Protein AF-A0A841IV03-F1 (afdb_monomer_lite)

pLDDT: mean 81.57, std 16.7, range [42.69, 97.0]

Foldseek 3Di:
DDDDDDDDDDDDPPPPPPPPPVPPPQDDPVNVVVQCVVLVQDPVQKDWDDDDPQQKIWIWGDLDVFKTWIWIDNSDDFIATQAMGHPNDTQGDPPDHTSVPCHSVNSVVSNVSHD

Structure (mmCIF, N/CA/C/O backbone):
data_AF-A0A841IV03-F1
#
_entry.id   AF-A0A841IV03-F1
#
loop_
_atom_site.group_PDB
_atom_site.id
_atom_site.type_symbol
_atom_site.label_atom_id
_atom_site.label_alt_id
_atom_site.label_comp_id
_atom_site.label_asym_id
_atom_site.label_entity_id
_atom_site.label_seq_id
_atom_site.pdbx_PDB_ins_code
_atom_site.Cartn_x
_atom_site.Cartn_y
_atom_site.Cartn_z
_atom_site.occupancy
_atom_site.B_iso_or_equiv
_atom_site.auth_seq_id
_atom_site.auth_comp_id
_atom_site.auth_asym_id
_atom_site.auth_atom_id
_atom_site.pdbx_PDB_model_num
ATOM 1 N N . MET A 1 1 ? 54.436 57.082 -31.851 1.00 42.69 1 MET A N 1
ATOM 2 C CA . MET A 1 1 ? 53.027 57.155 -32.289 1.00 42.69 1 MET A CA 1
ATOM 3 C C . MET A 1 1 ? 52.718 55.848 -33.005 1.00 42.69 1 MET A C 1
ATOM 5 O O . MET A 1 1 ? 53.161 55.675 -34.128 1.00 42.69 1 MET A O 1
ATOM 9 N N . PHE A 1 2 ? 52.070 54.900 -32.330 1.00 43.34 2 PHE A N 1
ATOM 10 C CA . PHE A 1 2 ? 51.593 53.647 -32.923 1.00 43.34 2 PHE A CA 1
ATOM 11 C C . PHE A 1 2 ? 50.127 53.493 -32.527 1.00 43.34 2 PHE A C 1
ATOM 13 O O . PHE A 1 2 ? 49.848 53.443 -31.327 1.00 43.34 2 PHE A O 1
ATOM 20 N N . PRO A 1 3 ? 49.192 53.492 -33.485 1.00 54.09 3 PRO A N 1
ATOM 21 C CA . PRO A 1 3 ? 47.798 53.237 -33.195 1.00 54.09 3 PRO A CA 1
ATOM 22 C C . PRO A 1 3 ? 47.383 51.820 -33.630 1.00 54.09 3 PRO A C 1
ATOM 24 O O . PRO A 1 3 ? 48.007 51.206 -34.491 1.00 54.09 3 PRO A O 1
ATOM 27 N N . GLN A 1 4 ? 46.240 51.410 -33.077 1.00 51.00 4 GLN A N 1
ATOM 28 C CA . GLN A 1 4 ? 45.290 50.398 -33.567 1.00 51.00 4 GLN A CA 1
ATOM 29 C C . GLN A 1 4 ? 45.561 48.952 -33.122 1.00 51.00 4 GLN A C 1
ATOM 31 O O . GLN A 1 4 ? 46.461 48.274 -33.597 1.00 51.00 4 GLN A O 1
ATOM 36 N N . THR A 1 5 ? 44.930 48.526 -32.022 1.00 52.34 5 THR A N 1
ATOM 37 C CA . THR A 1 5 ? 43.615 47.843 -31.976 1.00 52.34 5 THR A CA 1
ATOM 38 C C . THR A 1 5 ? 43.552 46.561 -32.802 1.00 52.34 5 THR A C 1
ATOM 40 O O . THR A 1 5 ? 43.530 46.600 -34.026 1.00 52.34 5 THR A O 1
ATOM 43 N N . ARG A 1 6 ? 43.370 45.428 -32.111 1.00 56.31 6 ARG A N 1
ATOM 44 C CA . ARG A 1 6 ? 42.275 44.479 -32.376 1.00 56.31 6 ARG A CA 1
ATOM 45 C C . ARG A 1 6 ? 42.215 43.412 -31.285 1.00 56.31 6 ARG A C 1
ATOM 47 O O . ARG A 1 6 ? 43.063 42.534 -31.192 1.00 56.31 6 ARG A O 1
ATOM 54 N N . PHE A 1 7 ? 41.174 43.532 -30.465 1.00 55.44 7 PHE A N 1
ATOM 55 C CA . PHE A 1 7 ? 40.600 42.439 -29.694 1.00 55.44 7 PHE A CA 1
ATOM 56 C C . PHE A 1 7 ? 40.174 41.326 -30.656 1.00 55.44 7 PHE A C 1
ATOM 58 O O . PHE A 1 7 ? 39.419 41.590 -31.591 1.00 55.44 7 PHE A O 1
ATOM 65 N N . LEU A 1 8 ? 40.590 40.093 -30.385 1.00 53.66 8 LEU A N 1
ATOM 66 C CA . LEU A 1 8 ? 39.870 38.900 -30.814 1.00 53.66 8 LEU A CA 1
ATOM 67 C C . LEU A 1 8 ? 39.729 37.995 -29.595 1.00 53.66 8 LEU A C 1
ATOM 69 O O . LEU A 1 8 ? 40.627 37.243 -29.231 1.00 53.66 8 LEU A O 1
ATOM 73 N N . ALA A 1 9 ? 38.581 38.149 -28.941 1.00 55.12 9 ALA A N 1
ATOM 74 C CA . ALA A 1 9 ? 38.037 37.155 -28.043 1.00 55.12 9 ALA A CA 1
ATOM 75 C C . ALA A 1 9 ? 37.719 35.899 -28.862 1.00 55.12 9 ALA A C 1
ATOM 77 O O . ALA A 1 9 ? 36.950 35.962 -29.818 1.00 55.12 9 ALA A O 1
ATOM 78 N N . VAL A 1 10 ? 38.281 34.763 -28.465 1.00 52.78 10 VAL A N 1
ATOM 79 C CA . VAL A 1 10 ? 37.726 33.451 -28.800 1.00 52.78 10 VAL A CA 1
ATOM 80 C C . VAL A 1 10 ? 37.631 32.694 -27.485 1.00 52.78 10 VAL A C 1
ATOM 82 O O . VAL A 1 10 ? 38.539 31.978 -27.077 1.00 52.78 10 VAL A O 1
ATOM 85 N N . ALA A 1 11 ? 36.533 32.942 -26.772 1.00 56.81 11 ALA A N 1
ATOM 86 C CA . ALA A 1 11 ? 36.069 32.042 -25.734 1.00 56.81 11 ALA A CA 1
ATOM 87 C C . ALA A 1 11 ? 35.499 30.815 -26.451 1.00 56.81 11 ALA A C 1
ATOM 89 O O . ALA A 1 11 ? 34.503 30.920 -27.162 1.00 56.81 11 ALA A O 1
ATOM 90 N N . VAL A 1 12 ? 36.161 29.671 -26.306 1.00 54.81 12 VAL A N 1
ATOM 91 C CA . VAL A 1 12 ? 35.602 28.374 -26.689 1.00 54.81 12 VAL A CA 1
ATOM 92 C C . VAL A 1 12 ? 34.856 27.853 -25.462 1.00 54.81 12 VAL A C 1
ATOM 94 O O . VAL A 1 12 ? 35.516 27.423 -24.515 1.00 54.81 12 VAL A O 1
ATOM 97 N N . PRO A 1 13 ? 33.514 27.890 -25.405 1.00 48.66 13 PRO A N 1
ATOM 98 C CA . PRO A 1 13 ? 32.811 27.079 -24.433 1.00 48.66 13 PRO A CA 1
ATOM 99 C C . PRO A 1 13 ? 32.925 25.635 -24.920 1.00 48.66 13 PRO A C 1
ATOM 101 O O . PRO A 1 13 ? 32.292 25.237 -25.897 1.00 48.66 13 PRO A O 1
ATOM 104 N N . VAL A 1 14 ? 33.781 24.851 -24.267 1.00 54.62 14 VAL A N 1
ATOM 105 C CA . VAL A 1 14 ? 33.711 23.395 -24.369 1.00 54.62 14 VAL A CA 1
ATOM 106 C C . VAL A 1 14 ? 32.343 23.018 -23.817 1.00 54.62 14 VAL A C 1
ATOM 108 O O . VAL A 1 14 ? 32.099 23.113 -22.615 1.00 54.62 14 VAL A O 1
ATOM 111 N N . ALA A 1 15 ? 31.425 22.690 -24.722 1.00 49.47 15 ALA A N 1
ATOM 112 C CA . ALA A 1 15 ? 30.125 22.154 -24.387 1.00 49.47 15 ALA A CA 1
ATOM 113 C C . ALA A 1 15 ? 30.347 20.896 -23.542 1.00 49.47 15 ALA A C 1
ATOM 115 O O . ALA A 1 15 ? 30.818 19.872 -24.040 1.00 49.47 15 ALA A O 1
ATOM 116 N N . ALA A 1 16 ? 30.041 20.993 -22.251 1.00 52.72 16 ALA A N 1
ATOM 117 C CA . ALA A 1 16 ? 29.826 19.832 -21.416 1.00 52.72 16 ALA A CA 1
ATOM 118 C C . ALA A 1 16 ? 28.605 19.109 -21.991 1.00 52.72 16 ALA A C 1
ATOM 120 O O . ALA A 1 16 ? 27.462 19.485 -21.735 1.00 52.72 16 ALA A O 1
ATOM 121 N N . ILE A 1 17 ? 28.852 18.112 -22.839 1.00 55.19 17 ILE A N 1
ATOM 122 C CA . ILE A 1 17 ? 27.849 17.125 -23.215 1.00 55.19 17 ILE A CA 1
ATOM 123 C C . ILE A 1 17 ? 27.607 16.332 -21.934 1.00 55.19 17 ILE A C 1
ATOM 125 O O . ILE A 1 17 ? 28.326 15.383 -21.625 1.00 55.19 17 ILE A O 1
ATOM 129 N N . LEU A 1 18 ? 26.644 16.797 -21.137 1.00 47.50 18 LEU A N 1
ATOM 130 C CA . LEU A 1 18 ? 26.027 15.996 -20.099 1.00 47.50 18 LEU A CA 1
ATOM 131 C C . LEU A 1 18 ? 25.472 14.772 -20.816 1.00 47.50 18 LEU A C 1
ATOM 133 O O . LEU A 1 18 ? 24.489 14.858 -21.552 1.00 47.50 18 LEU A O 1
ATOM 137 N N . MET A 1 19 ? 26.169 13.650 -20.657 1.00 51.91 19 MET A N 1
ATOM 138 C CA . MET A 1 19 ? 25.612 12.341 -20.923 1.00 51.91 19 MET A CA 1
ATOM 139 C C . MET A 1 19 ? 24.379 12.227 -20.030 1.00 51.91 19 MET A C 1
ATOM 141 O O . MET A 1 19 ? 24.481 11.879 -18.858 1.00 51.91 19 MET A O 1
ATOM 145 N N . LEU A 1 20 ? 23.218 12.578 -20.579 1.00 47.50 20 LEU A N 1
ATOM 146 C CA . LEU A 1 20 ? 21.932 12.091 -20.118 1.00 47.50 20 LEU A CA 1
ATOM 147 C C . LEU A 1 20 ? 21.968 10.589 -20.385 1.00 47.50 20 LEU A C 1
ATOM 149 O O . LEU A 1 20 ? 21.461 10.099 -21.392 1.00 47.50 20 LEU A O 1
ATOM 153 N N . SER A 1 21 ? 22.650 9.856 -19.503 1.00 45.66 21 SER A N 1
ATOM 154 C CA . SER A 1 21 ? 22.258 8.496 -19.208 1.00 45.66 21 SER A CA 1
ATOM 155 C C . SER A 1 21 ? 20.768 8.590 -18.936 1.00 45.66 21 SER A C 1
ATOM 157 O O . SER A 1 21 ? 20.352 9.174 -17.935 1.00 45.66 21 SER A O 1
ATOM 159 N N . ALA A 1 22 ? 19.977 8.112 -19.890 1.00 52.75 22 ALA A N 1
ATOM 160 C CA . ALA A 1 22 ? 18.609 7.719 -19.654 1.00 52.75 22 ALA A CA 1
ATOM 161 C C . ALA A 1 22 ? 18.684 6.635 -18.577 1.00 52.75 22 ALA A C 1
ATOM 163 O O . ALA A 1 22 ? 18.778 5.446 -18.869 1.00 52.75 22 ALA A O 1
ATOM 164 N N . CYS A 1 23 ? 18.785 7.074 -17.324 1.00 54.91 23 CYS A N 1
ATOM 165 C CA . CYS A 1 23 ? 18.502 6.258 -16.175 1.00 54.91 23 CYS A CA 1
ATOM 166 C C . CYS A 1 23 ? 17.054 5.857 -16.399 1.00 54.91 23 CYS A C 1
ATOM 168 O O . CYS A 1 23 ? 16.164 6.703 -16.333 1.00 54.91 23 CYS A O 1
ATOM 170 N N . SER A 1 24 ? 16.826 4.598 -16.764 1.00 50.22 24 SER A N 1
ATOM 171 C CA . SER A 1 24 ? 15.549 3.962 -16.481 1.00 50.22 24 SER A CA 1
ATOM 172 C C . SER A 1 24 ? 15.231 4.334 -15.038 1.00 50.22 24 SER A C 1
ATOM 174 O O . SER A 1 24 ? 16.016 3.977 -14.156 1.00 50.22 24 SER A O 1
ATOM 176 N N . SER A 1 25 ? 14.205 5.161 -14.828 1.00 61.16 25 SER A N 1
ATOM 177 C CA . SER A 1 25 ? 13.760 5.578 -13.504 1.00 61.16 25 SER A CA 1
ATOM 178 C C . SER A 1 25 ? 13.408 4.299 -12.763 1.00 61.16 25 SER A C 1
ATOM 180 O O . SER A 1 25 ? 12.392 3.668 -13.041 1.00 61.16 25 SER A O 1
ATOM 182 N N . GLN A 1 26 ? 14.348 3.828 -11.949 1.00 73.81 26 GLN A N 1
ATOM 183 C CA . GLN A 1 26 ? 14.143 2.666 -11.113 1.00 73.81 26 GLN A CA 1
ATOM 184 C C . GLN A 1 26 ? 13.075 3.066 -10.109 1.00 73.81 26 GLN A C 1
ATOM 186 O O . GLN A 1 26 ? 13.224 4.111 -9.488 1.00 73.81 26 GLN A O 1
ATOM 191 N N . ALA A 1 27 ? 12.022 2.264 -9.983 1.00 83.81 27 ALA A N 1
ATOM 192 C CA . ALA A 1 27 ? 10.956 2.537 -9.036 1.00 83.81 27 ALA A CA 1
ATOM 193 C C . ALA A 1 27 ? 11.526 2.702 -7.626 1.00 83.81 27 ALA A C 1
ATOM 195 O O . ALA A 1 27 ? 12.275 1.846 -7.141 1.00 83.81 27 ALA A O 1
ATOM 196 N N . THR A 1 28 ? 11.195 3.823 -7.000 1.00 92.44 28 THR A N 1
ATOM 197 C CA . THR A 1 28 ? 11.651 4.172 -5.658 1.00 92.44 28 THR A CA 1
ATOM 198 C C . THR A 1 28 ? 10.490 4.213 -4.670 1.00 92.44 28 THR A C 1
ATOM 200 O O . THR A 1 28 ? 9.325 4.342 -5.040 1.00 92.44 28 THR A O 1
ATOM 203 N N . GLU A 1 29 ? 10.815 4.143 -3.380 1.00 94.25 29 GLU A N 1
ATOM 204 C CA . GLU A 1 29 ? 9.841 4.386 -2.311 1.00 94.25 29 GLU A CA 1
ATOM 205 C C . GLU A 1 29 ? 9.225 5.793 -2.408 1.00 94.25 29 GLU A C 1
ATOM 207 O O . GLU A 1 29 ? 8.047 5.972 -2.100 1.00 94.25 29 GLU A O 1
ATOM 212 N N . GLU A 1 30 ? 9.996 6.780 -2.878 1.00 93.88 30 GLU A N 1
ATOM 213 C CA . GLU A 1 30 ? 9.534 8.155 -3.095 1.00 93.88 30 GLU A CA 1
ATOM 214 C C . GLU A 1 30 ? 8.473 8.211 -4.203 1.00 93.88 30 GLU A C 1
ATOM 216 O O . GLU A 1 30 ? 7.391 8.746 -3.971 1.00 93.88 30 GLU A O 1
ATOM 221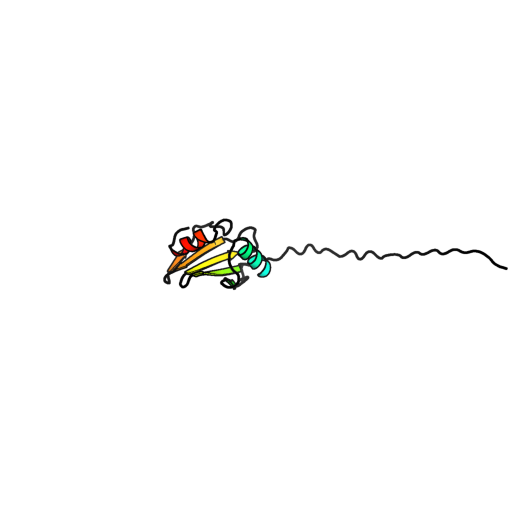 N N . ASP A 1 31 ? 8.709 7.547 -5.341 1.00 93.69 31 ASP A N 1
ATOM 222 C CA . ASP A 1 31 ? 7.716 7.435 -6.419 1.00 93.69 31 ASP A CA 1
ATOM 223 C C . ASP A 1 31 ? 6.424 6.775 -5.916 1.00 93.69 31 ASP A C 1
ATOM 225 O O . ASP A 1 31 ? 5.317 7.238 -6.199 1.00 93.69 31 ASP A O 1
ATOM 229 N N . PHE A 1 32 ? 6.544 5.705 -5.121 1.00 94.81 32 PHE A N 1
ATOM 230 C CA . PHE A 1 32 ? 5.368 5.030 -4.577 1.00 94.81 32 PHE A CA 1
ATOM 231 C C . PHE A 1 32 ? 4.593 5.941 -3.621 1.00 94.81 32 PHE A C 1
ATOM 233 O O . PHE A 1 32 ? 3.366 6.022 -3.678 1.00 94.81 32 PHE A O 1
ATOM 240 N N . THR A 1 33 ? 5.318 6.667 -2.772 1.00 94.88 33 THR A N 1
ATOM 241 C CA . THR A 1 33 ? 4.765 7.640 -1.828 1.00 94.88 33 THR A CA 1
ATOM 242 C C . THR A 1 33 ? 4.006 8.755 -2.548 1.00 94.88 33 THR A C 1
ATOM 244 O O . THR A 1 33 ? 2.900 9.121 -2.130 1.00 94.88 33 THR A O 1
ATOM 247 N N . GLU A 1 34 ? 4.552 9.274 -3.650 1.00 93.25 34 GLU A N 1
ATOM 248 C CA . GLU A 1 34 ? 3.879 10.267 -4.490 1.00 93.25 34 GLU A CA 1
ATOM 249 C C . GLU A 1 34 ? 2.581 9.713 -5.086 1.00 93.25 34 GLU A C 1
ATOM 251 O O . GLU A 1 34 ? 1.543 10.373 -5.004 1.00 93.25 34 GLU A O 1
ATOM 256 N N . ILE A 1 35 ? 2.599 8.482 -5.612 1.00 92.62 35 ILE A N 1
ATOM 257 C CA . ILE A 1 35 ? 1.402 7.842 -6.176 1.00 92.62 35 ILE A CA 1
ATOM 258 C C . ILE A 1 35 ? 0.328 7.630 -5.100 1.00 92.62 35 ILE A C 1
ATOM 260 O O . ILE A 1 35 ? -0.845 7.927 -5.336 1.00 92.62 35 ILE A O 1
ATOM 264 N N . LEU A 1 36 ? 0.702 7.142 -3.916 1.00 93.31 36 LEU A N 1
ATOM 265 C CA . LEU A 1 36 ? -0.216 6.950 -2.788 1.00 93.31 36 LEU A CA 1
ATOM 266 C C . LEU A 1 36 ? -0.877 8.280 -2.399 1.00 93.31 36 LEU A C 1
ATOM 268 O O . LEU A 1 36 ? -2.106 8.383 -2.355 1.00 93.31 36 LEU A O 1
ATOM 272 N N . THR A 1 37 ? -0.065 9.324 -2.226 1.00 92.62 37 THR A N 1
ATOM 273 C CA . THR A 1 37 ? -0.535 10.668 -1.861 1.00 92.62 37 THR A CA 1
ATOM 274 C C . THR A 1 37 ? -1.459 11.252 -2.933 1.00 92.62 37 THR A C 1
ATOM 276 O O . THR A 1 37 ? -2.513 11.802 -2.612 1.00 92.62 37 THR A O 1
ATOM 279 N N . ALA A 1 38 ? -1.117 11.088 -4.216 1.00 91.81 38 ALA A N 1
ATOM 280 C CA . ALA A 1 38 ? -1.942 11.535 -5.339 1.00 91.81 38 ALA A CA 1
ATOM 281 C C . ALA A 1 38 ? -3.322 10.852 -5.381 1.00 91.81 38 ALA A C 1
ATOM 283 O O . ALA A 1 38 ? -4.275 11.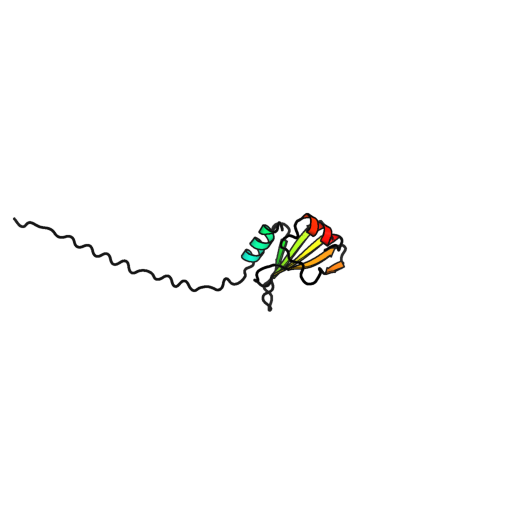425 -5.909 1.00 91.81 38 ALA A O 1
ATOM 284 N N . ASN A 1 39 ? -3.446 9.662 -4.786 1.00 90.62 39 ASN A N 1
ATOM 285 C CA . ASN A 1 39 ? -4.698 8.913 -4.657 1.00 90.62 39 ASN A CA 1
ATOM 286 C C . ASN A 1 39 ? -5.404 9.112 -3.302 1.00 90.62 39 ASN A C 1
ATOM 288 O O . ASN A 1 39 ? -6.378 8.419 -3.005 1.00 90.62 39 ASN A O 1
ATOM 292 N N . GLY A 1 40 ? -4.952 10.073 -2.490 1.00 89.81 40 GLY A N 1
ATOM 293 C CA . GLY A 1 40 ? -5.580 10.425 -1.215 1.00 89.81 40 GLY A CA 1
ATOM 294 C C . GLY A 1 40 ? -5.183 9.534 -0.037 1.00 89.81 40 GLY A C 1
ATOM 295 O O . GLY A 1 40 ? -5.802 9.630 1.020 1.00 89.81 40 GLY A O 1
ATOM 296 N N . VAL A 1 41 ? -4.156 8.696 -0.192 1.00 91.31 41 VAL A N 1
ATOM 297 C CA . VAL A 1 41 ? -3.587 7.906 0.904 1.00 91.31 41 VAL A CA 1
ATOM 298 C C . VAL A 1 41 ? -2.636 8.791 1.711 1.00 91.31 41 VAL A C 1
ATOM 300 O O . VAL A 1 41 ? -1.672 9.337 1.175 1.00 91.31 41 VAL A O 1
ATOM 303 N N . SER A 1 42 ? -2.910 8.955 3.007 1.00 90.50 42 SER A N 1
ATOM 304 C CA . SER A 1 42 ? -2.080 9.791 3.881 1.00 90.50 42 SER A CA 1
ATOM 305 C C . SER A 1 42 ? -0.766 9.099 4.238 1.00 90.50 42 SER A C 1
ATOM 307 O O . SER A 1 42 ? -0.771 7.981 4.757 1.00 90.50 42 SER A O 1
ATOM 309 N N . GLN A 1 43 ? 0.356 9.795 4.051 1.00 90.38 43 GLN A N 1
ATOM 310 C CA . GLN A 1 43 ? 1.679 9.298 4.444 1.00 90.38 43 GLN A CA 1
ATOM 311 C C . GLN A 1 43 ? 1.805 9.076 5.954 1.00 90.38 43 GLN A C 1
ATOM 313 O O . GLN A 1 43 ? 2.460 8.131 6.375 1.00 90.38 43 GLN A O 1
ATOM 318 N N . GLU A 1 44 ? 1.149 9.901 6.776 1.00 92.12 44 GLU A N 1
ATOM 319 C CA . GLU A 1 44 ? 1.239 9.806 8.243 1.00 92.12 44 GLU A CA 1
ATOM 320 C C . GLU A 1 44 ? 0.679 8.483 8.790 1.00 92.12 44 GLU A C 1
ATOM 322 O O . GLU A 1 44 ? 1.083 8.029 9.858 1.00 92.12 44 GLU A O 1
ATOM 327 N N . HIS A 1 45 ? -0.219 7.854 8.031 1.00 92.25 45 HIS A N 1
ATOM 328 C CA . HIS A 1 45 ? -0.874 6.589 8.363 1.00 92.25 45 HIS A CA 1
ATOM 329 C C . HIS A 1 45 ? -0.403 5.436 7.470 1.00 92.25 45 HIS A C 1
ATOM 331 O O . HIS A 1 45 ? -1.024 4.376 7.448 1.00 92.25 45 HIS A O 1
ATOM 337 N N . THR A 1 46 ? 0.672 5.637 6.704 1.00 95.19 46 THR A N 1
ATOM 338 C CA . THR A 1 46 ? 1.168 4.645 5.752 1.00 95.19 46 THR A CA 1
ATOM 339 C C . THR A 1 46 ? 2.556 4.168 6.135 1.00 95.19 46 THR A C 1
ATOM 341 O O . THR A 1 46 ? 3.458 4.951 6.419 1.00 95.19 46 THR A O 1
ATOM 344 N N . ARG A 1 47 ? 2.745 2.852 6.090 1.00 96.56 47 ARG A N 1
ATOM 345 C CA . ARG A 1 47 ? 4.046 2.200 6.220 1.00 96.56 47 ARG A CA 1
ATOM 346 C C . ARG A 1 47 ? 4.381 1.510 4.909 1.00 96.56 47 ARG A C 1
ATOM 348 O O . ARG A 1 47 ? 3.634 0.633 4.486 1.00 96.56 47 ARG A O 1
ATOM 355 N N . ILE A 1 48 ? 5.504 1.869 4.300 1.00 96.62 48 ILE A N 1
ATOM 356 C CA . ILE A 1 48 ? 5.979 1.245 3.062 1.00 96.62 48 ILE A CA 1
ATOM 357 C C . ILE A 1 48 ? 7.130 0.291 3.387 1.00 96.62 48 ILE A C 1
ATOM 359 O O . ILE A 1 48 ? 7.973 0.573 4.239 1.00 96.62 48 ILE A O 1
ATOM 363 N N . THR A 1 49 ? 7.147 -0.865 2.733 1.00 95.62 49 THR A N 1
ATOM 364 C CA . THR A 1 49 ? 8.250 -1.824 2.749 1.00 95.62 49 THR A CA 1
ATOM 365 C C . THR A 1 49 ? 8.608 -2.240 1.326 1.00 95.62 49 THR A C 1
ATOM 367 O O . THR A 1 49 ? 7.762 -2.239 0.432 1.00 95.62 49 THR A O 1
ATOM 370 N N . GLY A 1 50 ? 9.870 -2.615 1.117 1.00 93.00 50 GLY A N 1
ATOM 371 C CA . GLY A 1 50 ? 10.378 -3.089 -0.170 1.00 93.00 50 GLY A CA 1
ATOM 372 C C . GLY A 1 50 ? 11.529 -2.233 -0.725 1.00 93.00 50 GLY A C 1
ATOM 373 O O . GLY A 1 50 ? 12.084 -1.411 0.006 1.00 93.00 50 GLY A O 1
ATOM 374 N N . PRO A 1 51 ? 11.915 -2.452 -1.994 1.00 93.06 51 PRO A N 1
ATOM 375 C CA . PRO A 1 51 ? 11.412 -3.531 -2.838 1.00 93.06 51 PRO A CA 1
ATOM 376 C C . PRO A 1 51 ? 11.888 -4.901 -2.327 1.00 93.06 51 PRO A C 1
ATOM 378 O O . PRO A 1 51 ? 12.980 -5.023 -1.765 1.00 93.06 51 PRO A O 1
ATOM 381 N N . ASP A 1 52 ? 11.065 -5.934 -2.487 1.00 92.62 52 ASP A N 1
ATOM 382 C CA . ASP A 1 52 ? 11.473 -7.316 -2.223 1.00 92.62 52 ASP A CA 1
ATOM 383 C C . ASP A 1 52 ? 12.351 -7.893 -3.357 1.00 92.62 52 ASP A C 1
ATOM 385 O O . ASP A 1 52 ? 12.795 -7.183 -4.262 1.00 92.62 52 ASP A O 1
ATOM 389 N N . SER A 1 53 ? 12.642 -9.199 -3.314 1.00 92.06 53 SER A N 1
ATOM 390 C CA . SER A 1 53 ? 13.457 -9.864 -4.344 1.00 92.06 53 SER A CA 1
ATOM 391 C C . SER A 1 53 ? 12.818 -9.896 -5.735 1.00 92.06 53 SER A C 1
ATOM 393 O O . SER A 1 53 ? 13.524 -10.167 -6.706 1.00 92.06 53 SER A O 1
ATOM 395 N N . GLU A 1 54 ? 11.511 -9.659 -5.831 1.00 90.44 54 GLU A N 1
ATOM 396 C CA . GLU A 1 54 ? 10.755 -9.590 -7.083 1.00 90.44 54 GLU A CA 1
ATOM 397 C C . GLU A 1 54 ? 10.568 -8.141 -7.561 1.00 90.44 54 GLU A C 1
ATOM 399 O O . GLU A 1 54 ? 10.098 -7.920 -8.673 1.00 90.44 54 GLU A O 1
ATOM 404 N N . GLY A 1 55 ? 11.006 -7.154 -6.770 1.00 91.44 55 GLY A N 1
ATOM 405 C CA . GLY A 1 55 ? 10.870 -5.733 -7.086 1.00 91.44 55 GLY A CA 1
ATOM 406 C C . GLY A 1 55 ? 9.591 -5.097 -6.539 1.00 91.44 55 GLY A C 1
ATOM 407 O O . GLY A 1 55 ? 9.295 -3.959 -6.892 1.00 91.44 55 GLY A O 1
ATOM 408 N N . MET A 1 56 ? 8.843 -5.798 -5.682 1.00 93.69 56 MET A N 1
ATOM 409 C CA . MET A 1 56 ? 7.559 -5.323 -5.170 1.00 93.69 56 MET A CA 1
ATOM 410 C C . MET A 1 56 ? 7.734 -4.432 -3.943 1.00 93.69 56 MET A C 1
ATOM 412 O O . MET A 1 56 ? 8.363 -4.818 -2.955 1.00 93.69 56 MET A O 1
ATOM 416 N N . PHE A 1 57 ? 7.099 -3.267 -3.974 1.00 96.56 57 PHE A N 1
ATOM 417 C CA . PHE A 1 57 ? 6.785 -2.472 -2.797 1.00 96.56 57 PHE A CA 1
ATOM 418 C C . PHE A 1 57 ? 5.415 -2.855 -2.243 1.00 96.56 57 PHE A C 1
ATOM 420 O O . PHE A 1 57 ? 4.473 -3.103 -2.999 1.00 96.56 57 PHE A O 1
ATOM 427 N N . ILE A 1 58 ? 5.293 -2.837 -0.917 1.00 96.50 58 ILE A N 1
ATOM 428 C CA . ILE A 1 58 ? 4.038 -3.015 -0.190 1.00 96.50 58 ILE A CA 1
ATOM 429 C C . ILE A 1 58 ? 3.821 -1.790 0.693 1.00 96.50 58 ILE A C 1
ATOM 431 O O . ILE A 1 58 ? 4.675 -1.446 1.504 1.00 96.50 58 ILE A O 1
ATOM 435 N N . ALA A 1 59 ? 2.670 -1.143 0.558 1.00 97.00 59 ALA A N 1
ATOM 436 C CA . ALA A 1 59 ? 2.199 -0.116 1.470 1.00 97.00 59 ALA A CA 1
ATOM 437 C C . ALA A 1 59 ? 1.060 -0.675 2.324 1.00 97.00 59 ALA A C 1
ATOM 439 O O . ALA A 1 59 ? 0.113 -1.270 1.809 1.00 97.00 59 ALA A O 1
ATOM 440 N N . VAL A 1 60 ? 1.162 -0.468 3.633 1.00 96.62 60 VAL A N 1
ATOM 441 C CA . VAL A 1 60 ? 0.105 -0.740 4.606 1.00 96.62 60 VAL A CA 1
ATOM 442 C C . VAL A 1 60 ? -0.424 0.605 5.076 1.00 96.62 60 VAL A C 1
ATOM 444 O O . VAL A 1 60 ? 0.311 1.364 5.709 1.00 96.62 60 VAL A O 1
ATOM 447 N N . TYR A 1 61 ? -1.669 0.909 4.721 1.00 95.00 61 TYR A N 1
ATOM 448 C CA . TYR A 1 61 ? -2.346 2.158 5.052 1.00 95.00 61 TYR A CA 1
ATOM 449 C C . TYR A 1 61 ? -3.408 1.919 6.127 1.00 95.00 61 TYR A C 1
ATOM 451 O O . TYR A 1 61 ? -4.361 1.179 5.902 1.00 95.00 61 TYR A O 1
ATOM 459 N N . GLU A 1 62 ? -3.258 2.551 7.287 1.00 94.38 62 GLU A N 1
ATOM 460 C CA . GLU A 1 62 ? -4.257 2.515 8.356 1.00 94.38 62 GLU A CA 1
ATOM 461 C C . GLU A 1 62 ? -5.436 3.427 7.987 1.00 94.38 62 GLU A C 1
ATOM 463 O O . GLU A 1 62 ? -5.334 4.654 8.026 1.00 94.38 62 GLU A O 1
ATOM 468 N N . VAL A 1 63 ? -6.561 2.821 7.599 1.00 91.38 63 VAL A N 1
ATOM 469 C CA . VAL A 1 63 ? -7.783 3.558 7.236 1.00 91.38 63 VAL A CA 1
ATOM 470 C C . VAL A 1 63 ? -8.481 4.058 8.502 1.00 91.38 63 VAL A C 1
ATOM 472 O O . VAL A 1 63 ? -8.977 5.184 8.550 1.00 91.38 63 VAL A O 1
ATOM 475 N N . ASN A 1 64 ? -8.529 3.209 9.531 1.00 89.75 64 ASN A N 1
ATOM 476 C CA . ASN A 1 64 ? -9.062 3.504 10.856 1.00 89.75 64 ASN A CA 1
ATOM 477 C C . ASN A 1 64 ? -8.501 2.519 11.897 1.00 89.75 64 ASN A C 1
ATOM 479 O O . ASN A 1 64 ? -7.808 1.558 11.560 1.00 89.75 64 ASN A O 1
ATOM 483 N N . GLU A 1 65 ? -8.828 2.747 13.173 1.00 89.19 65 GLU A N 1
ATOM 484 C CA . GLU A 1 65 ? -8.436 1.850 14.259 1.00 89.19 65 GLU A CA 1
ATOM 485 C C . GLU A 1 65 ? -9.031 0.448 14.039 1.00 89.19 65 GLU A C 1
ATOM 487 O O . GLU A 1 65 ? -10.230 0.229 14.204 1.00 89.19 65 GLU A O 1
ATOM 492 N N . GLY A 1 66 ? -8.170 -0.509 13.688 1.00 89.88 66 GLY A N 1
ATOM 493 C CA . GLY A 1 66 ? -8.561 -1.898 13.446 1.00 89.88 66 GLY A CA 1
ATOM 494 C C . GLY A 1 66 ? -8.760 -2.275 11.977 1.00 89.88 66 GLY A C 1
ATOM 495 O O . GLY A 1 66 ? -9.084 -3.438 11.727 1.00 89.88 66 GLY A O 1
ATOM 496 N N . CYS A 1 67 ? -8.517 -1.355 11.033 1.00 92.44 67 CYS A N 1
ATOM 497 C CA . CYS A 1 67 ? -8.487 -1.651 9.604 1.00 92.44 67 CYS A CA 1
ATOM 498 C C . CYS A 1 67 ? -7.236 -1.114 8.894 1.00 92.44 67 CYS A C 1
ATOM 500 O O . CYS A 1 67 ? -6.964 0.090 8.891 1.00 92.44 67 CYS A O 1
ATOM 502 N N . GLU A 1 68 ? -6.532 -2.005 8.197 1.00 95.12 68 GLU A N 1
ATOM 503 C CA . GLU A 1 68 ? -5.380 -1.675 7.358 1.00 95.12 68 GLU A CA 1
ATOM 504 C C . GLU A 1 68 ? -5.625 -2.106 5.904 1.00 95.12 68 GLU A C 1
ATOM 506 O O . GLU A 1 68 ? -5.997 -3.247 5.634 1.00 95.12 68 GLU A O 1
ATOM 511 N N . LEU A 1 69 ? -5.387 -1.217 4.942 1.00 95.06 69 LEU A N 1
ATOM 512 C CA . LEU A 1 69 ? -5.424 -1.514 3.512 1.00 95.06 69 LEU A CA 1
ATOM 513 C C . LEU A 1 69 ? -4.019 -1.879 3.022 1.00 95.06 69 LEU A C 1
ATOM 515 O O . LEU A 1 69 ? -3.053 -1.170 3.303 1.00 95.06 69 LEU A O 1
ATOM 519 N N . HIS A 1 70 ? -3.897 -2.970 2.270 1.00 95.44 70 HIS A N 1
ATOM 520 C CA . HIS A 1 70 ? -2.634 -3.430 1.699 1.00 95.44 70 HIS A CA 1
ATOM 521 C C . HIS A 1 70 ? -2.590 -3.097 0.210 1.00 95.44 70 HIS A C 1
ATOM 523 O O . HIS A 1 70 ? -3.457 -3.523 -0.555 1.00 95.44 70 HIS A O 1
ATOM 529 N N . ILE A 1 71 ? -1.564 -2.363 -0.210 1.00 95.38 71 ILE A N 1
ATOM 530 C CA . ILE A 1 71 ? -1.382 -1.890 -1.582 1.00 95.38 71 ILE A CA 1
ATOM 531 C C . ILE A 1 71 ? -0.019 -2.377 -2.073 1.00 95.38 71 ILE A C 1
ATOM 533 O O . ILE A 1 71 ? 0.984 -2.168 -1.399 1.00 95.38 71 ILE A O 1
ATOM 537 N N . SER A 1 72 ? 0.038 -3.009 -3.240 1.00 95.44 72 SER A N 1
ATOM 538 C CA . SER A 1 72 ? 1.280 -3.464 -3.866 1.00 95.44 72 SER A CA 1
ATOM 539 C C . SER A 1 72 ? 1.607 -2.660 -5.114 1.00 95.44 72 SER A C 1
ATOM 541 O O . SER A 1 72 ? 0.706 -2.316 -5.886 1.00 95.44 72 SER A O 1
ATOM 543 N N . TRP A 1 73 ? 2.893 -2.427 -5.357 1.00 95.69 73 TRP A N 1
ATOM 544 C CA . TRP A 1 73 ? 3.370 -1.758 -6.560 1.00 95.69 73 TRP A CA 1
ATOM 545 C C . TRP A 1 73 ? 4.731 -2.299 -6.992 1.00 95.69 73 TRP A C 1
ATOM 547 O O . TRP A 1 73 ? 5.638 -2.428 -6.180 1.00 95.69 73 TRP A O 1
ATOM 557 N N . ASP A 1 74 ? 4.871 -2.617 -8.272 1.00 93.25 74 ASP A N 1
ATOM 558 C CA . ASP A 1 74 ? 6.061 -3.221 -8.886 1.00 93.25 74 ASP A CA 1
ATOM 559 C C . ASP A 1 74 ? 6.936 -2.201 -9.634 1.00 93.25 74 ASP A C 1
ATOM 561 O O . ASP A 1 74 ? 7.861 -2.569 -10.357 1.00 93.25 74 ASP A O 1
ATOM 565 N N . GLY A 1 75 ? 6.617 -0.907 -9.519 1.00 91.19 75 GLY A N 1
ATOM 566 C CA . GLY A 1 75 ? 7.208 0.130 -10.363 1.00 91.19 75 GLY A CA 1
ATOM 567 C C . GLY A 1 75 ? 6.483 0.372 -11.687 1.00 91.19 75 GLY A C 1
ATOM 568 O O . GLY A 1 75 ? 6.932 1.192 -12.488 1.00 91.19 75 GLY A O 1
ATOM 569 N N . GLY A 1 76 ? 5.389 -0.349 -11.940 1.00 89.12 76 GLY A N 1
ATOM 570 C CA . GLY A 1 76 ? 4.542 -0.189 -13.112 1.00 89.12 76 GLY A CA 1
ATOM 571 C C . GLY A 1 76 ? 3.641 1.046 -13.051 1.00 89.12 76 GLY A C 1
ATOM 572 O O . GLY A 1 76 ? 3.789 1.938 -12.220 1.00 89.12 76 GLY A O 1
ATOM 573 N N . GLU A 1 77 ? 2.658 1.102 -13.946 1.00 86.00 77 GLU A N 1
ATOM 574 C CA . GLU A 1 77 ? 1.799 2.284 -14.093 1.00 86.00 77 GLU A CA 1
ATOM 575 C C . GLU A 1 77 ? 0.833 2.479 -12.913 1.00 86.00 77 GLU A C 1
ATOM 577 O O . GLU A 1 77 ? 0.518 3.614 -12.561 1.00 86.00 77 GLU A O 1
ATOM 582 N N . LYS A 1 78 ? 0.339 1.389 -12.306 1.00 89.62 78 LYS A N 1
ATOM 583 C CA . LYS A 1 78 ? -0.771 1.453 -11.343 1.00 89.62 78 LYS A CA 1
ATOM 584 C C . LYS A 1 78 ? -0.546 0.546 -10.135 1.00 89.62 78 LYS A C 1
ATOM 586 O O . LYS A 1 78 ? -0.427 -0.665 -10.320 1.00 89.62 78 LYS A O 1
ATOM 591 N N . PRO A 1 79 ? -0.571 1.086 -8.905 1.00 93.38 79 PRO A N 1
ATOM 592 C CA . PRO A 1 79 ? -0.645 0.269 -7.704 1.00 93.38 79 PRO A CA 1
ATOM 593 C C . PRO A 1 79 ? -1.959 -0.504 -7.632 1.00 93.38 79 PRO A C 1
ATOM 595 O O . PRO A 1 79 ? -3.013 -0.033 -8.075 1.00 93.38 79 PRO A O 1
ATOM 598 N N . VAL A 1 80 ? -1.889 -1.678 -7.019 1.00 93.69 80 VAL A N 1
ATOM 599 C CA . VAL A 1 80 ? -3.009 -2.605 -6.860 1.00 93.69 80 VAL A CA 1
ATOM 600 C C . VAL A 1 80 ? -3.319 -2.749 -5.378 1.00 93.69 80 VAL A C 1
ATOM 602 O O . VAL A 1 80 ? -2.418 -2.913 -4.562 1.00 93.69 80 VAL A O 1
ATOM 605 N N . ILE A 1 81 ? -4.595 -2.696 -5.023 1.00 94.06 81 ILE A N 1
ATOM 606 C CA . ILE A 1 81 ? -5.078 -3.037 -3.690 1.00 94.06 81 ILE A CA 1
ATOM 607 C C . ILE A 1 81 ? -5.104 -4.560 -3.600 1.00 94.06 81 ILE A C 1
ATOM 609 O O . ILE A 1 81 ? -5.808 -5.222 -4.355 1.00 94.06 81 ILE A O 1
ATOM 613 N N . VAL A 1 82 ? -4.318 -5.112 -2.680 1.00 94.25 82 VAL A N 1
ATOM 614 C CA . VAL A 1 82 ? -4.230 -6.556 -2.423 1.00 94.25 82 VAL A CA 1
ATOM 615 C C . VAL A 1 82 ? -5.394 -7.011 -1.543 1.00 94.25 82 VAL A C 1
ATOM 617 O O . VAL A 1 82 ? -5.889 -8.129 -1.672 1.00 94.25 82 VAL A O 1
ATOM 620 N N . GLY A 1 83 ? -5.843 -6.144 -0.638 1.00 94.56 83 GLY A N 1
ATOM 621 C CA . GLY A 1 83 ? -6.943 -6.424 0.273 1.00 94.56 83 GLY A CA 1
ATOM 622 C C . GLY A 1 83 ? -6.936 -5.510 1.488 1.00 94.56 83 GLY A C 1
ATOM 623 O O . GLY A 1 83 ? -6.152 -4.564 1.566 1.00 94.56 83 GLY A O 1
ATOM 624 N N . ALA A 1 84 ? -7.806 -5.823 2.439 1.00 95.06 84 ALA A N 1
ATOM 625 C CA . ALA A 1 84 ? -7.924 -5.130 3.711 1.00 95.06 84 ALA A CA 1
ATOM 626 C C . ALA A 1 84 ? -7.805 -6.135 4.857 1.00 95.06 84 ALA A C 1
ATOM 628 O O . ALA A 1 84 ? -8.366 -7.229 4.803 1.00 95.06 84 ALA A O 1
ATOM 629 N N . GLN A 1 85 ? -7.080 -5.772 5.904 1.00 94.69 85 GLN A N 1
ATOM 630 C CA . GLN A 1 85 ? -7.080 -6.484 7.167 1.00 94.69 85 GLN A CA 1
ATOM 631 C C . GLN A 1 85 ? -8.032 -5.775 8.128 1.00 94.69 85 GLN A C 1
ATOM 633 O O . GLN A 1 85 ? -7.760 -4.647 8.519 1.00 94.69 85 GLN A O 1
ATOM 638 N N . ALA A 1 86 ? -9.113 -6.443 8.529 1.00 92.50 86 ALA A N 1
ATOM 639 C CA . ALA A 1 86 ? -10.101 -5.940 9.482 1.00 92.50 86 ALA A CA 1
ATOM 640 C C . ALA A 1 86 ? -10.504 -7.056 10.457 1.00 92.50 86 ALA A C 1
ATOM 642 O O . ALA A 1 86 ? -10.547 -8.228 10.086 1.00 92.50 86 ALA A O 1
ATOM 643 N N . ASP A 1 87 ? -10.733 -6.731 11.732 1.00 87.50 87 ASP A N 1
ATOM 644 C CA . ASP A 1 87 ? -11.156 -7.701 12.762 1.00 87.50 87 ASP A CA 1
ATOM 645 C C . ASP A 1 87 ? -10.280 -8.972 12.854 1.00 87.50 87 ASP A C 1
ATOM 647 O O . ASP A 1 87 ? -10.736 -10.058 13.220 1.00 87.50 87 ASP A O 1
ATOM 651 N N . ARG A 1 88 ? -8.974 -8.829 12.572 1.00 85.50 88 ARG A N 1
ATOM 652 C CA . ARG A 1 88 ? -7.959 -9.906 12.486 1.00 85.50 88 ARG A CA 1
ATOM 653 C C . ARG A 1 88 ? -8.097 -10.852 11.289 1.00 85.50 88 ARG A C 1
ATOM 655 O O . ARG A 1 88 ? -7.331 -11.814 11.209 1.00 85.50 88 ARG A O 1
ATOM 662 N N . TYR A 1 89 ? -9.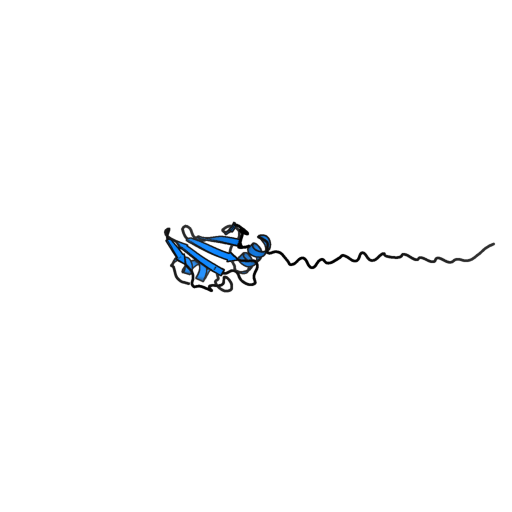009 -10.586 10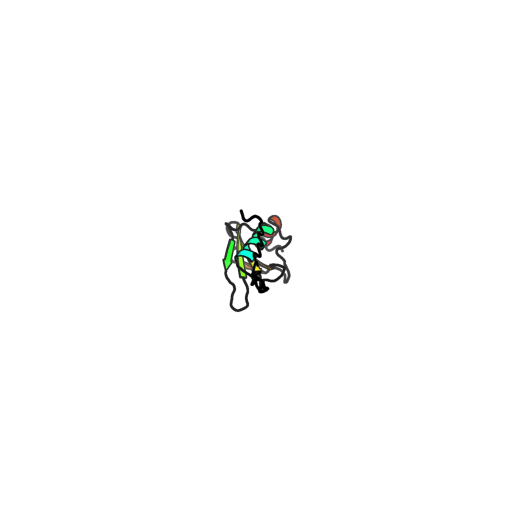.366 1.00 89.69 89 TYR A N 1
ATOM 663 C CA . TYR A 1 89 ? -9.158 -11.326 9.121 1.00 89.69 89 TYR A CA 1
ATOM 664 C C . TYR A 1 89 ? -8.644 -10.503 7.948 1.00 89.69 89 TYR A C 1
ATOM 666 O O . TYR A 1 89 ? -8.739 -9.280 7.932 1.00 89.69 89 TYR A O 1
ATOM 674 N N . PHE A 1 90 ? -8.066 -11.191 6.968 1.00 92.81 90 PHE A N 1
ATOM 675 C CA . PHE A 1 90 ? -7.669 -10.575 5.712 1.00 92.81 90 PHE A CA 1
ATOM 676 C C . PHE A 1 90 ? -8.751 -10.829 4.665 1.00 92.81 90 PHE A C 1
ATOM 678 O O . PHE A 1 90 ? -9.081 -11.982 4.375 1.00 92.81 90 PHE A O 1
ATOM 685 N N . HIS A 1 91 ? -9.280 -9.751 4.105 1.00 92.50 91 HIS A N 1
ATOM 686 C CA . HIS A 1 91 ? -10.239 -9.738 3.016 1.00 92.50 91 HIS A CA 1
ATOM 687 C C . HIS A 1 91 ? -9.484 -9.430 1.721 1.00 92.50 91 HIS A C 1
ATOM 689 O O . HIS A 1 91 ? -9.105 -8.276 1.507 1.00 92.50 91 HIS A O 1
ATOM 695 N N . PRO A 1 92 ? -9.206 -10.440 0.875 1.00 92.62 92 PRO A N 1
ATOM 696 C CA . PRO A 1 92 ? -8.521 -10.204 -0.384 1.00 92.62 92 PRO A CA 1
ATOM 697 C C . PRO A 1 92 ? -9.405 -9.359 -1.299 1.00 92.62 92 PRO A C 1
ATOM 699 O O . PRO A 1 92 ? -10.602 -9.624 -1.439 1.00 92.62 92 PRO A O 1
ATOM 702 N N . ALA A 1 93 ? -8.800 -8.367 -1.942 1.00 91.69 93 ALA A N 1
ATOM 703 C CA . ALA A 1 93 ? -9.457 -7.644 -3.013 1.00 91.69 93 ALA A CA 1
ATOM 704 C C . ALA A 1 93 ? -9.604 -8.560 -4.246 1.00 91.69 93 ALA A C 1
ATOM 706 O O . ALA A 1 93 ? -8.819 -9.499 -4.423 1.00 91.69 93 ALA A O 1
ATOM 707 N N . PRO A 1 94 ? -10.579 -8.294 -5.129 1.00 86.44 94 PRO A N 1
ATOM 708 C CA . PRO A 1 94 ? -10.624 -8.899 -6.453 1.00 86.44 94 PRO A CA 1
ATOM 709 C C . PRO A 1 94 ? -9.292 -8.744 -7.202 1.00 86.44 94 PRO A C 1
ATOM 711 O O . PRO A 1 94 ? -8.643 -7.697 -7.140 1.00 86.44 94 PRO A O 1
ATOM 714 N N . GLU A 1 95 ? -8.894 -9.774 -7.955 1.00 69.50 95 GLU A N 1
ATOM 715 C CA . GLU A 1 95 ? -7.728 -9.694 -8.838 1.00 69.50 95 GLU A CA 1
ATOM 716 C C . GLU A 1 95 ? -7.988 -8.565 -9.853 1.00 69.50 95 GLU A C 1
ATOM 718 O O . GLU A 1 95 ? -8.879 -8.711 -10.685 1.00 69.50 95 GLU A O 1
ATOM 723 N N . THR A 1 96 ? -7.245 -7.447 -9.766 1.00 77.19 96 THR A N 1
ATOM 724 C CA . THR A 1 96 ? -7.367 -6.167 -10.526 1.00 77.19 96 THR A CA 1
ATOM 725 C C . THR A 1 96 ? -8.084 -4.975 -9.867 1.00 77.19 96 THR A C 1
ATOM 727 O O . THR A 1 96 ? -8.496 -4.043 -10.559 1.00 77.19 96 THR A O 1
ATOM 730 N N . THR A 1 97 ? -8.148 -4.900 -8.537 1.00 89.69 97 THR A N 1
ATOM 731 C CA . THR A 1 97 ? -8.528 -3.639 -7.871 1.00 89.69 97 THR A CA 1
ATOM 732 C C . THR A 1 97 ? -7.371 -2.634 -7.882 1.00 89.69 97 THR A C 1
ATOM 734 O O . THR A 1 97 ? -6.439 -2.739 -7.093 1.00 89.69 97 THR A O 1
ATOM 737 N N . TYR A 1 98 ? -7.411 -1.640 -8.771 1.00 91.06 98 TYR A N 1
ATOM 738 C CA . TYR A 1 98 ? -6.410 -0.566 -8.805 1.00 91.06 98 TYR A CA 1
ATOM 739 C C . TYR A 1 98 ? -6.685 0.502 -7.743 1.00 91.06 98 TYR A C 1
ATOM 741 O O . TYR A 1 98 ? -7.836 0.800 -7.431 1.00 91.06 98 TYR A O 1
ATOM 749 N N . LEU A 1 99 ? -5.618 1.119 -7.228 1.00 89.75 99 LEU A N 1
ATOM 750 C CA . LEU A 1 99 ? -5.729 2.235 -6.285 1.00 89.75 99 LEU A CA 1
ATOM 751 C C . LEU A 1 99 ? -6.391 3.471 -6.921 1.00 89.75 99 LEU A C 1
ATOM 753 O O . LEU A 1 99 ? -7.095 4.227 -6.248 1.00 89.75 99 LEU A O 1
ATOM 757 N N . GLU A 1 100 ? -6.174 3.665 -8.225 1.00 85.88 100 GLU A N 1
ATOM 758 C CA . GLU A 1 100 ? -6.736 4.781 -8.981 1.00 85.88 100 GLU A CA 1
ATOM 759 C C . GLU A 1 100 ? -8.268 4.773 -8.910 1.00 85.88 100 GLU A C 1
ATOM 761 O O . GLU A 1 100 ? -8.931 3.828 -9.335 1.00 85.88 100 GLU A O 1
ATOM 766 N N . GLY A 1 101 ? -8.842 5.850 -8.372 1.00 71.38 101 GLY A N 1
ATOM 767 C CA . GLY A 1 101 ? -10.292 5.993 -8.246 1.00 71.38 101 GLY A CA 1
ATOM 768 C C . GLY A 1 101 ? -10.919 5.212 -7.088 1.00 71.38 101 GLY A C 1
ATOM 769 O O . GLY A 1 101 ? -12.147 5.199 -6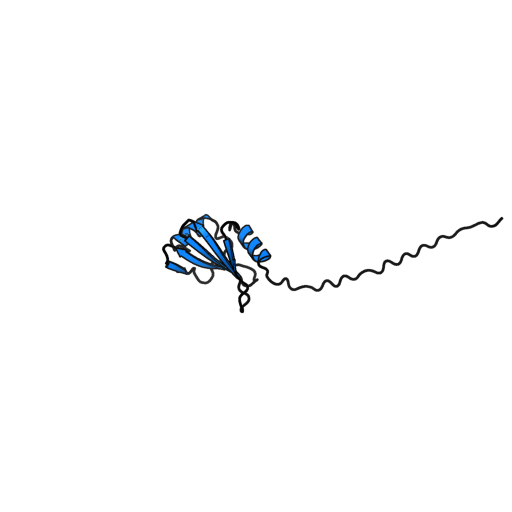.987 1.00 71.38 101 GLY A O 1
ATOM 770 N N . PHE A 1 102 ? -10.118 4.600 -6.205 1.00 73.50 102 PHE A N 1
ATOM 771 C CA . PHE A 1 102 ? -10.645 3.943 -5.010 1.00 73.50 102 PHE A CA 1
ATOM 772 C C . PHE A 1 102 ? -11.171 4.987 -4.008 1.00 73.50 102 PHE A C 1
ATOM 774 O O . PHE A 1 102 ? -12.325 4.920 -3.611 1.00 73.50 102 PHE A O 1
ATOM 781 N N . GLY A 1 103 ? -10.419 6.056 -3.723 1.00 72.06 103 GLY A N 1
ATOM 782 C CA . GLY A 1 103 ? -10.892 7.181 -2.899 1.00 72.06 103 GLY A CA 1
ATOM 783 C C . GLY A 1 103 ? -11.201 6.815 -1.435 1.00 72.06 103 GLY A C 1
ATOM 784 O O . GLY A 1 103 ? -11.413 5.655 -1.087 1.00 72.06 103 GLY A O 1
ATOM 785 N N . ALA A 1 104 ? -11.234 7.815 -0.549 1.00 72.88 104 ALA A N 1
ATOM 786 C CA . ALA A 1 104 ? -11.369 7.590 0.898 1.00 72.88 104 ALA A CA 1
ATOM 787 C C . ALA A 1 104 ? -12.654 6.827 1.291 1.00 72.88 104 ALA A C 1
ATOM 789 O O . ALA A 1 104 ? -12.631 5.976 2.184 1.00 72.88 104 ALA A O 1
ATOM 790 N N . ASP A 1 105 ? -13.761 7.078 0.584 1.00 76.69 105 ASP A N 1
ATOM 791 C CA . ASP A 1 105 ? -15.041 6.415 0.851 1.00 76.69 105 ASP A CA 1
ATOM 792 C C . ASP A 1 105 ? -14.980 4.906 0.556 1.00 76.69 105 ASP A C 1
ATOM 794 O O . ASP A 1 105 ? -15.481 4.114 1.355 1.00 76.69 105 ASP A O 1
ATOM 798 N N . ARG A 1 106 ? -14.323 4.470 -0.534 1.00 84.12 106 ARG A N 1
ATOM 799 C CA . ARG A 1 106 ? -14.190 3.026 -0.813 1.00 84.12 106 ARG A CA 1
ATOM 800 C C . ARG A 1 106 ? -13.105 2.361 0.018 1.00 84.12 106 ARG A C 1
ATOM 802 O O . ARG A 1 106 ? -13.232 1.185 0.323 1.00 84.12 106 ARG A O 1
ATOM 809 N N . MET A 1 107 ? -12.068 3.092 0.436 1.00 82.38 107 MET A N 1
ATOM 810 C CA . MET A 1 107 ? -11.094 2.570 1.408 1.00 82.38 107 MET A CA 1
ATOM 811 C C . MET A 1 107 ? -11.784 2.183 2.719 1.00 82.38 107 MET A C 1
ATOM 813 O O . MET A 1 107 ? -11.472 1.144 3.291 1.00 82.38 107 MET A O 1
ATOM 817 N N . SER A 1 108 ? -12.769 2.977 3.147 1.00 82.69 108 SER A N 1
ATOM 818 C CA . SER A 1 108 ? -13.592 2.659 4.318 1.00 82.69 108 SER A CA 1
ATOM 819 C C . SER A 1 108 ? -14.497 1.442 4.075 1.00 82.69 108 SER A C 1
ATOM 821 O O . SER A 1 108 ? -14.617 0.598 4.954 1.00 82.69 108 SER A O 1
ATOM 823 N N . GLN A 1 109 ? -15.080 1.301 2.880 1.00 86.06 109 GLN A N 1
ATOM 824 C CA . GLN A 1 109 ? -15.904 0.135 2.507 1.00 86.06 109 GLN A CA 1
ATOM 825 C C . GLN A 1 109 ? -15.088 -1.165 2.408 1.00 86.06 109 GLN A C 1
ATOM 827 O O . GLN A 1 109 ? -15.559 -2.225 2.817 1.00 86.06 109 GLN A O 1
ATOM 832 N N . ALA A 1 110 ? -13.829 -1.088 1.967 1.00 86.94 110 ALA A N 1
ATOM 833 C CA . ALA A 1 110 ? -12.927 -2.239 1.936 1.00 86.94 110 ALA A CA 1
ATOM 834 C C . ALA A 1 110 ? -12.711 -2.848 3.332 1.00 86.94 110 ALA A C 1
ATOM 836 O O . ALA A 1 110 ? -12.554 -4.063 3.455 1.00 86.94 110 ALA A O 1
ATOM 837 N N . CYS A 1 111 ? -12.782 -2.032 4.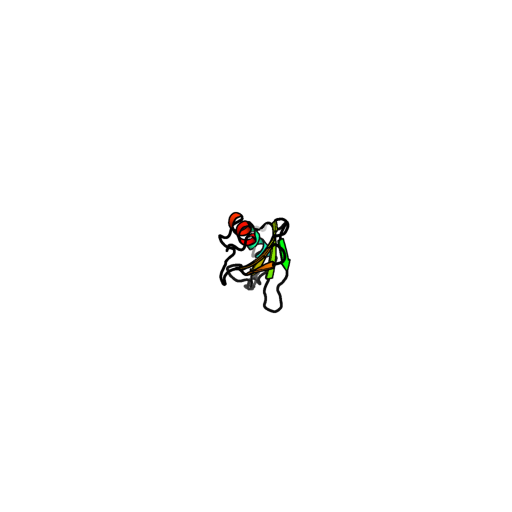389 1.00 84.88 111 CYS A N 1
ATOM 838 C CA . CYS A 1 111 ? -12.740 -2.492 5.780 1.00 84.88 111 CYS A CA 1
ATOM 839 C C . CYS A 1 111 ? -13.971 -3.304 6.199 1.00 84.88 111 CYS A C 1
ATOM 841 O O . CYS A 1 111 ? -13.900 -4.076 7.150 1.00 84.88 111 CYS A O 1
ATOM 843 N N . GLU A 1 112 ? -15.087 -3.156 5.488 1.00 86.44 112 GLU A N 1
ATOM 844 C CA . GLU A 1 112 ? -16.306 -3.950 5.668 1.00 86.44 112 GLU A CA 1
ATOM 845 C C . GLU A 1 112 ? -16.304 -5.199 4.760 1.00 86.44 112 GLU A C 1
ATOM 847 O O . GLU A 1 112 ? -17.248 -5.991 4.762 1.00 86.44 112 GLU A O 1
ATOM 852 N N . GLY A 1 113 ? -15.216 -5.408 4.005 1.00 80.00 113 GLY A N 1
ATOM 853 C CA . GLY A 1 113 ? -15.063 -6.488 3.034 1.00 80.00 113 GLY A CA 1
ATOM 854 C C . GLY A 1 113 ? -15.697 -6.194 1.672 1.00 80.00 113 GLY A C 1
ATOM 855 O O . GLY A 1 113 ? -15.858 -7.121 0.876 1.00 80.00 113 GLY A O 1
ATOM 856 N N . GLU A 1 114 ? -16.058 -4.939 1.394 1.00 83.44 114 GLU A N 1
ATOM 857 C CA . GLU A 1 114 ? -16.678 -4.510 0.138 1.00 83.44 114 GLU A CA 1
ATOM 858 C C . GLU A 1 114 ? -15.641 -3.842 -0.788 1.00 83.44 114 GLU A C 1
ATOM 860 O O . GLU A 1 114 ? -15.047 -2.824 -0.434 1.00 83.44 114 GLU A O 1
ATOM 865 N N . PHE A 1 115 ? -15.420 -4.415 -1.980 1.00 80.44 115 PHE A N 1
ATOM 866 C CA . PHE A 1 115 ? -14.452 -3.950 -2.990 1.00 80.44 115 PHE A CA 1
ATOM 867 C C . PHE A 1 115 ? -15.112 -3.656 -4.340 1.00 80.44 115 PHE A C 1
ATOM 869 O O . PHE A 1 115 ? -16.034 -4.414 -4.726 1.00 80.44 115 PHE A O 1
#

Sequence (115 aa):
MFPQTRFLAVAVPVAAILMLSACSSQATEEDFTEILTANGVSQEHTRITGPDSEGMFIAVYEVNEGCELHISWDGGEKPVIVGAQADRYFHPAPETTYLEGFGADRMSQACEGEF

Secondary structure (DSSP, 8-state):
----------------------------HHHHHHHHHHTT--GGGEEEE---TTS-EEEEEEEETTEEEEEEE-SSS--EEEEEEETTEEEEPPTT-BSTTTHHHHHHHHTTT--

Radius of gyration: 25.72 Å; chains: 1; bounding box: 70×68×48 Å

Organism: NCBI:txid1478215